Protein AF-A0A7S1CY50-F1 (afdb_monomer_lite)

pLDDT: mean 76.18, std 16.43, range [39.16, 96.31]

InterPro domains:
  IPR004971 mRNA (guanine-N(7))-methyltransferase domain [PF03291] (25-82)
  IPR004971 mRNA (guanine-N(7))-methyltransferase domain [PS51562] (1-167)
  IPR029063 S-adenosyl-L-methionine-dependent methyltransferase superfamily [G3DSA:3.40.50.150] (7-167)
  IPR029063 S-adenosyl-L-methionine-dependent methyltransferase superfamily [SSF53335] (24-91)
  IPR039753 mRNA cap guanine-N7 methyltransferase [PTHR12189] (24-152)

Structure (mmCIF, N/CA/C/O backbone):
data_AF-A0A7S1CY50-F1
#
_entry.id   AF-A0A7S1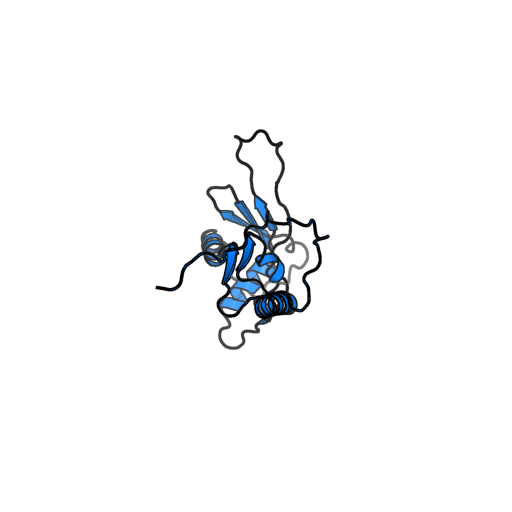CY50-F1
#
loop_
_atom_site.group_PDB
_atom_site.id
_atom_site.type_symbol
_atom_site.label_atom_id
_atom_site.label_alt_id
_atom_site.label_comp_id
_atom_site.label_asym_id
_atom_site.label_entity_id
_atom_site.label_seq_id
_atom_site.pdbx_PDB_ins_code
_atom_site.Cartn_x
_atom_site.Cartn_y
_atom_site.Cartn_z
_atom_site.occupancy
_atom_site.B_iso_or_equiv
_atom_site.auth_seq_id
_atom_site.auth_comp_id
_atom_site.auth_asym_id
_atom_site.auth_atom_id
_atom_site.pdbx_PDB_model_num
ATOM 1 N N . LEU A 1 1 ? -41.775 -20.125 33.465 1.00 39.16 1 LEU A N 1
ATOM 2 C CA . LEU A 1 1 ? -42.147 -19.324 32.281 1.00 39.16 1 LEU A CA 1
ATOM 3 C C . LEU A 1 1 ? -42.186 -17.873 32.737 1.00 39.16 1 LEU A C 1
ATOM 5 O O . LEU A 1 1 ? -43.189 -17.455 33.296 1.00 39.16 1 LEU A O 1
ATOM 9 N N . LEU A 1 2 ? -41.044 -17.187 32.662 1.00 42.78 2 LEU A N 1
ATOM 10 C CA . LEU A 1 2 ? -40.936 -15.760 32.974 1.00 42.78 2 LEU A CA 1
ATOM 11 C C . LEU A 1 2 ? -41.329 -14.988 31.709 1.00 42.78 2 LEU A C 1
ATOM 13 O O . LEU A 1 2 ? -40.895 -15.352 30.620 1.00 42.78 2 LEU A O 1
ATOM 17 N N . SER A 1 3 ? -42.222 -14.016 31.864 1.00 41.38 3 SER A N 1
ATOM 18 C CA . SER A 1 3 ? -42.847 -13.241 30.792 1.00 41.38 3 SER A CA 1
ATOM 19 C C . SER A 1 3 ? -41.868 -12.248 30.166 1.00 41.38 3 SER A C 1
ATOM 21 O O . SER A 1 3 ? -41.346 -11.376 30.855 1.00 41.38 3 SER A O 1
ATOM 23 N N . GLU A 1 4 ? -41.670 -12.358 28.854 1.00 52.53 4 GLU A N 1
ATOM 24 C CA . GLU A 1 4 ? -40.853 -11.485 27.996 1.00 52.53 4 GLU A CA 1
ATOM 25 C C . GLU A 1 4 ? -41.496 -10.096 27.767 1.00 52.53 4 GLU A C 1
ATOM 27 O O . GLU A 1 4 ? -41.679 -9.672 26.629 1.00 52.53 4 GLU A O 1
ATOM 32 N N . SER A 1 5 ? -41.915 -9.385 28.820 1.00 51.28 5 SER A N 1
ATOM 33 C CA . SER A 1 5 ? -42.701 -8.142 28.678 1.00 51.28 5 SER A CA 1
ATOM 34 C C . SER A 1 5 ? -42.078 -6.885 29.291 1.00 51.28 5 SER A C 1
ATOM 36 O O . SER A 1 5 ? -42.798 -5.923 29.536 1.00 51.28 5 SER A O 1
ATOM 38 N N . GLU A 1 6 ? -40.763 -6.853 29.509 1.00 47.28 6 GLU A N 1
ATOM 39 C CA . GLU A 1 6 ? -40.040 -5.628 29.905 1.00 47.28 6 GLU A CA 1
ATOM 40 C C . GLU A 1 6 ? -39.029 -5.171 28.842 1.00 47.28 6 GLU A C 1
ATOM 42 O O . GLU A 1 6 ? -37.969 -4.642 29.158 1.00 47.28 6 GLU A O 1
ATOM 47 N N . TYR A 1 7 ? -39.356 -5.337 27.557 1.00 53.03 7 TYR A N 1
ATOM 48 C CA . TYR A 1 7 ? -38.660 -4.595 26.506 1.00 53.03 7 TYR A CA 1
ATOM 49 C C . TYR A 1 7 ? -39.308 -3.214 26.364 1.00 53.03 7 TYR A C 1
ATOM 51 O O . TYR A 1 7 ? -40.387 -3.060 25.799 1.00 53.03 7 TYR A O 1
ATOM 59 N N . GLU A 1 8 ? -38.651 -2.252 27.009 1.00 60.84 8 GLU A N 1
ATOM 60 C CA . GLU A 1 8 ? -38.693 -0.798 26.835 1.00 60.84 8 GLU A CA 1
ATOM 61 C C . GLU A 1 8 ? -39.653 -0.289 25.742 1.00 60.84 8 GLU A C 1
ATOM 63 O O . GLU A 1 8 ? -39.367 -0.314 24.549 1.00 60.84 8 GLU A O 1
ATOM 68 N N . SER A 1 9 ? -40.790 0.257 26.177 1.00 58.91 9 SER A N 1
ATOM 69 C CA . SER A 1 9 ? -41.779 0.960 25.342 1.00 58.91 9 SER A CA 1
ATOM 70 C C . SER A 1 9 ? -41.388 2.414 25.022 1.00 58.91 9 SER A C 1
ATOM 72 O O . SER A 1 9 ? -42.251 3.262 24.795 1.00 58.91 9 SER A O 1
ATOM 74 N N . GLY A 1 10 ? -40.094 2.732 25.035 1.00 66.12 10 GLY A N 1
ATOM 75 C CA . GLY A 1 10 ? -39.602 4.062 24.690 1.00 66.12 10 GLY A CA 1
ATOM 76 C C . GLY A 1 10 ? -39.447 4.206 23.181 1.00 66.12 10 GLY A C 1
ATOM 77 O O . GLY A 1 10 ? -38.845 3.347 22.540 1.00 66.12 10 GLY A O 1
ATOM 78 N N . GLU A 1 11 ? -39.951 5.298 22.599 1.00 69.75 11 GLU A N 1
ATOM 79 C CA . GLU A 1 11 ? -39.489 5.698 21.267 1.00 69.75 11 GLU A CA 1
ATOM 80 C C . GLU A 1 11 ? -37.955 5.841 21.305 1.00 69.75 11 GLU A C 1
ATOM 82 O O . GLU A 1 11 ? -37.430 6.461 22.236 1.00 69.75 11 GLU A O 1
ATOM 87 N N . PRO A 1 12 ? -37.215 5.270 20.339 1.00 68.44 12 PRO A N 1
ATOM 88 C CA . PRO A 1 12 ? -35.763 5.382 20.322 1.00 68.44 12 PRO A CA 1
ATOM 89 C C . PRO A 1 12 ? -35.342 6.858 20.205 1.00 68.44 12 PRO A C 1
ATOM 91 O O . PRO A 1 12 ? -35.615 7.521 19.203 1.00 68.44 12 PRO A O 1
ATOM 94 N N . ASP A 1 13 ? -34.669 7.376 21.237 1.00 76.81 13 ASP A N 1
ATOM 95 C CA . ASP A 1 13 ? -34.154 8.751 21.281 1.00 76.81 13 ASP A CA 1
ATOM 96 C C . ASP A 1 13 ? -32.847 8.852 20.478 1.00 76.81 13 ASP A C 1
ATOM 98 O O . ASP A 1 13 ? -31.744 8.618 20.979 1.00 76.81 13 ASP A O 1
ATOM 102 N N . PHE A 1 14 ? -32.967 9.188 19.194 1.00 69.62 14 PHE A N 1
ATOM 103 C CA . PHE A 1 14 ? -31.817 9.416 18.323 1.00 69.62 14 PHE A CA 1
ATOM 104 C C . PHE A 1 14 ? -31.248 10.823 18.526 1.00 69.62 14 PHE A C 1
ATOM 106 O O . PHE A 1 14 ? -31.694 11.802 17.922 1.00 69.62 14 PHE A O 1
ATOM 113 N N . ARG A 1 15 ? -30.196 10.932 19.342 1.00 79.12 15 ARG A N 1
ATOM 114 C CA . ARG A 1 15 ? -29.479 12.197 19.550 1.00 79.12 15 ARG A CA 1
ATOM 115 C C . ARG A 1 15 ? -28.360 12.382 18.538 1.00 79.12 15 ARG A C 1
ATOM 117 O O . ARG A 1 15 ? -27.464 11.551 18.407 1.00 79.12 15 ARG A O 1
ATOM 124 N N . LYS A 1 16 ? -28.345 13.543 17.883 1.00 61.50 16 LYS A N 1
ATOM 125 C CA . LYS A 1 16 ? -27.212 13.976 17.062 1.00 61.50 16 LYS A CA 1
ATOM 126 C C . LYS A 1 16 ? -26.056 14.391 17.973 1.00 61.50 16 LYS A C 1
ATOM 128 O O . LYS A 1 16 ? -25.960 15.544 18.387 1.00 61.50 16 LYS A O 1
ATOM 133 N N . VAL A 1 17 ? -25.177 13.449 18.293 1.00 71.44 17 VAL A N 1
ATOM 134 C CA . VAL A 1 17 ? -23.906 13.747 18.959 1.00 71.44 17 VAL A CA 1
ATOM 135 C C . VAL A 1 17 ? -22.957 14.348 17.923 1.00 71.44 17 VAL A C 1
ATOM 137 O O . VAL A 1 17 ? -22.913 13.909 16.772 1.00 71.44 17 VAL A O 1
ATOM 140 N N . ARG A 1 18 ? -22.211 15.390 18.301 1.00 60.84 18 ARG A N 1
ATOM 141 C CA . ARG A 1 18 ? -21.150 15.954 17.459 1.00 60.84 18 ARG A CA 1
ATOM 142 C C . ARG A 1 18 ? -20.039 14.907 17.322 1.00 60.84 18 ARG A C 1
ATOM 144 O O . ARG A 1 18 ? -19.148 14.848 18.159 1.00 60.84 18 ARG A O 1
ATOM 151 N N . GLY A 1 19 ? -20.132 14.064 16.297 1.00 61.88 19 GLY A N 1
ATOM 152 C CA . GLY A 1 19 ? -19.110 13.075 15.962 1.00 61.88 19 GLY A CA 1
ATOM 153 C C . GLY A 1 19 ? -17.830 13.725 15.433 1.00 61.88 19 GLY A C 1
ATOM 154 O O . GLY A 1 19 ? -17.858 14.852 14.930 1.00 61.88 19 GLY A O 1
ATOM 155 N N . GLY A 1 20 ? -16.713 13.003 15.548 1.00 58.09 20 GLY A N 1
ATOM 156 C CA . GLY A 1 20 ? -15.430 13.391 14.950 1.00 58.09 20 GLY A CA 1
ATOM 157 C C . GLY A 1 20 ? -14.187 13.129 15.803 1.00 58.09 20 GLY A C 1
ATOM 158 O O . GLY A 1 20 ? -13.085 13.362 15.320 1.00 58.09 20 GLY A O 1
ATOM 159 N N . GLY A 1 21 ? -14.337 12.656 17.042 1.00 63.31 21 GLY A N 1
ATOM 160 C CA . GLY A 1 21 ? -13.222 12.207 17.875 1.00 63.31 21 GLY A CA 1
ATOM 161 C C . GLY A 1 21 ? -13.399 10.739 18.233 1.00 63.31 21 GLY A C 1
ATOM 162 O O . GLY A 1 21 ? -14.482 10.364 18.666 1.00 63.31 21 GLY A O 1
ATOM 163 N N . ILE A 1 22 ? -12.352 9.943 18.029 1.00 71.00 22 ILE A N 1
ATOM 164 C CA . ILE A 1 22 ? -12.230 8.607 18.618 1.00 71.00 22 ILE A CA 1
ATOM 165 C C . ILE A 1 22 ? -11.817 8.844 20.073 1.00 71.00 22 ILE A C 1
ATOM 167 O O . ILE A 1 22 ? -10.769 9.454 20.318 1.00 71.00 22 ILE A O 1
ATOM 171 N N . ALA A 1 23 ? -12.664 8.464 21.023 1.00 76.62 23 ALA A N 1
ATOM 172 C CA . ALA A 1 23 ? -12.338 8.514 22.439 1.00 76.62 23 ALA A CA 1
ATOM 173 C C . ALA A 1 23 ? -11.249 7.475 22.765 1.00 76.62 23 ALA A C 1
ATOM 175 O O . ALA A 1 23 ? -11.016 6.530 22.016 1.00 76.62 23 ALA A O 1
ATOM 176 N N . GLN A 1 24 ? -10.515 7.653 23.864 1.00 72.62 24 GLN A N 1
ATOM 177 C CA . GLN A 1 24 ? -9.383 6.768 24.187 1.00 72.62 24 GLN A CA 1
ATOM 178 C C . GLN A 1 24 ? -9.833 5.335 24.547 1.00 72.62 24 GLN A C 1
ATOM 180 O O . GLN A 1 24 ? -9.078 4.366 24.416 1.00 72.62 24 GLN A O 1
ATOM 185 N N . ASP A 1 25 ? -11.067 5.219 25.013 1.00 81.62 25 ASP A N 1
ATOM 186 C CA . ASP A 1 25 ? -11.788 3.999 25.347 1.00 81.62 25 ASP A CA 1
ATOM 187 C C . ASP A 1 25 ? -12.559 3.402 24.165 1.00 81.62 25 ASP A C 1
ATOM 189 O O . ASP A 1 25 ? -13.002 2.261 24.272 1.00 81.62 25 ASP A O 1
ATOM 193 N N . ASP A 1 26 ? -12.654 4.102 23.030 1.00 85.81 26 ASP A N 1
ATOM 194 C CA . ASP A 1 26 ? -13.306 3.549 21.848 1.0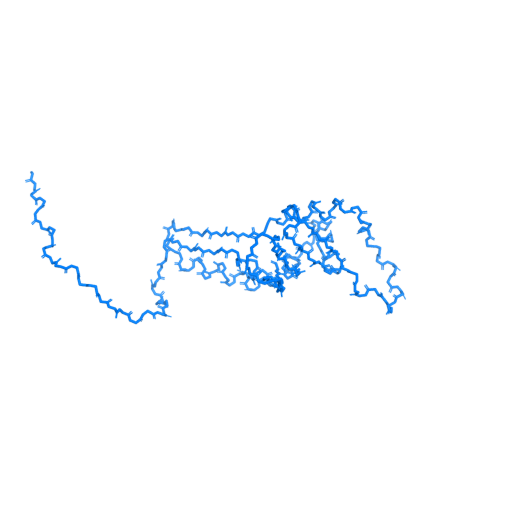0 85.81 26 ASP A CA 1
ATOM 195 C C . ASP A 1 26 ? -12.526 2.337 21.325 1.00 85.81 26 ASP A C 1
ATOM 197 O O . ASP A 1 26 ? -11.287 2.309 21.258 1.00 85.81 26 ASP A O 1
ATOM 201 N N . ARG A 1 27 ? -13.290 1.321 20.937 1.00 90.81 27 ARG A N 1
ATOM 202 C CA . ARG A 1 27 ? -12.824 0.125 20.248 1.00 90.81 27 ARG A CA 1
ATOM 203 C C . ARG A 1 27 ? -13.768 -0.183 19.092 1.00 90.81 27 ARG A C 1
ATOM 205 O O . ARG A 1 27 ? -14.926 0.229 19.093 1.00 90.81 27 ARG A O 1
ATOM 212 N N . PHE A 1 28 ? -13.264 -0.897 18.097 1.00 92.56 28 PHE A N 1
ATOM 213 C CA . PHE A 1 28 ? -13.990 -1.260 16.889 1.00 92.56 28 PHE A CA 1
ATOM 214 C C . PHE A 1 28 ? -13.989 -2.776 16.711 1.00 92.56 28 PHE A C 1
ATOM 216 O O . PHE A 1 28 ? -12.949 -3.424 16.829 1.00 92.56 28 PHE A O 1
ATOM 223 N N . ASP A 1 29 ? -15.133 -3.340 16.331 1.00 94.94 29 ASP A N 1
ATOM 224 C CA . ASP A 1 29 ? -15.223 -4.743 15.910 1.00 94.94 29 ASP A CA 1
ATOM 225 C C . ASP A 1 29 ? -14.573 -4.969 14.541 1.00 94.94 29 ASP A C 1
ATOM 227 O O . ASP A 1 29 ? -14.087 -6.057 14.228 1.00 94.94 29 ASP A O 1
ATOM 231 N N . VAL A 1 30 ? -14.588 -3.937 13.693 1.00 94.88 30 VAL A N 1
ATOM 232 C CA . VAL A 1 30 ? -14.063 -3.998 12.331 1.00 94.88 30 VAL A CA 1
ATOM 233 C C . VAL A 1 30 ? -13.321 -2.713 11.994 1.00 94.88 30 VAL A C 1
ATOM 235 O O . VAL A 1 30 ? -13.877 -1.619 12.075 1.00 94.88 30 VAL A O 1
ATOM 238 N N . ILE A 1 31 ? -12.087 -2.859 11.519 1.00 94.81 31 ILE A N 1
ATOM 239 C CA . ILE A 1 31 ? -11.354 -1.806 10.814 1.00 94.81 31 ILE A CA 1
ATOM 240 C C . ILE A 1 31 ? -11.340 -2.178 9.331 1.00 94.81 31 ILE A C 1
ATOM 242 O O . ILE A 1 31 ? -10.853 -3.243 8.957 1.00 94.81 31 ILE A O 1
ATOM 246 N N . SER A 1 32 ? -11.874 -1.303 8.479 1.00 95.06 32 SER A N 1
ATOM 247 C CA . SER A 1 32 ? -11.934 -1.508 7.027 1.00 95.06 32 SER A CA 1
ATOM 248 C C . SER A 1 32 ? -11.083 -0.470 6.305 1.00 95.06 32 SER A C 1
ATOM 250 O O . SER A 1 32 ? -11.313 0.729 6.453 1.00 95.06 32 SER A O 1
ATOM 252 N N . ILE A 1 33 ? -10.095 -0.920 5.529 1.00 94.00 33 ILE A N 1
ATOM 253 C CA . ILE A 1 33 ? -9.138 -0.052 4.830 1.00 94.00 33 ILE A CA 1
ATOM 254 C C . ILE A 1 33 ? -9.053 -0.474 3.374 1.00 94.00 33 ILE A C 1
ATOM 256 O O . ILE A 1 33 ? -8.335 -1.402 3.005 1.00 94.00 33 ILE A O 1
ATOM 260 N N . GLN A 1 34 ? -9.798 0.226 2.530 1.00 93.50 34 GLN A N 1
ATOM 261 C CA . GLN A 1 34 ? -9.899 -0.115 1.121 1.00 93.50 34 GLN A CA 1
ATOM 262 C C . GLN A 1 34 ? -8.945 0.746 0.300 1.00 93.50 34 GLN A C 1
ATOM 264 O O . GLN A 1 34 ? -8.980 1.968 0.421 1.00 93.50 34 GLN A O 1
ATOM 269 N N . PHE A 1 35 ? -8.088 0.105 -0.496 1.00 89.06 35 PHE A N 1
ATOM 270 C CA . PHE A 1 35 ? -7.139 0.764 -1.402 1.00 89.06 35 PHE A CA 1
ATOM 271 C C . PHE A 1 35 ? -6.259 1.841 -0.744 1.00 89.06 35 PHE A C 1
ATOM 273 O O . PHE A 1 35 ? -5.960 2.854 -1.361 1.00 89.06 35 PHE A O 1
ATOM 280 N N . ALA A 1 36 ? -5.853 1.646 0.516 1.00 89.44 36 ALA A N 1
ATOM 281 C CA . ALA A 1 36 ? -5.091 2.672 1.241 1.00 89.44 36 ALA A CA 1
ATOM 282 C C . ALA A 1 36 ? -3.963 2.142 2.137 1.00 89.44 36 ALA A C 1
ATOM 284 O O . ALA A 1 36 ? -3.146 2.921 2.628 1.00 89.44 36 ALA A O 1
ATOM 285 N N . ILE A 1 37 ? -3.894 0.829 2.379 1.00 91.69 37 ILE A N 1
ATOM 286 C CA . ILE A 1 37 ? -2.905 0.263 3.309 1.00 91.69 37 ILE A CA 1
ATOM 287 C C . ILE A 1 37 ? -1.461 0.423 2.804 1.00 91.69 37 ILE A C 1
ATOM 289 O O . ILE A 1 37 ? -0.553 0.628 3.608 1.00 91.69 37 ILE A O 1
ATOM 293 N N . HIS A 1 38 ? -1.259 0.408 1.485 1.00 91.44 38 HIS A N 1
ATOM 294 C CA . HIS A 1 38 ? 0.035 0.591 0.825 1.00 91.44 38 HIS A CA 1
ATOM 295 C C . HIS A 1 38 ? 0.677 1.955 1.171 1.00 91.44 38 HIS A C 1
ATOM 297 O O . HIS A 1 38 ? 1.868 2.033 1.456 1.00 91.44 38 HIS A O 1
ATOM 303 N N . TYR A 1 39 ? -0.113 3.019 1.380 1.00 89.88 39 TYR A N 1
ATOM 304 C CA . TYR A 1 39 ? 0.422 4.319 1.819 1.00 89.88 39 TYR A CA 1
ATOM 305 C C . TYR A 1 39 ? 1.111 4.297 3.195 1.00 89.88 39 TYR A C 1
ATOM 307 O O . TYR A 1 39 ? 1.907 5.186 3.518 1.00 89.88 39 TYR A O 1
ATOM 315 N N . MET A 1 40 ? 0.818 3.298 4.031 1.00 91.81 40 MET A N 1
ATOM 316 C CA . MET A 1 40 ? 1.453 3.134 5.342 1.00 91.81 40 MET A CA 1
ATOM 317 C C . MET A 1 40 ? 2.812 2.430 5.249 1.00 91.81 40 MET A C 1
ATOM 319 O O . MET A 1 40 ? 3.588 2.502 6.204 1.00 91.81 40 MET A O 1
ATOM 323 N N . MET A 1 41 ? 3.131 1.822 4.102 1.00 90.94 41 MET A N 1
ATOM 324 C CA . MET A 1 41 ? 4.359 1.056 3.863 1.00 90.94 41 MET A CA 1
ATOM 325 C C . MET A 1 41 ? 5.553 1.922 3.440 1.00 90.94 41 MET A C 1
ATOM 327 O O . MET A 1 41 ? 6.655 1.410 3.254 1.00 90.94 41 MET A O 1
ATOM 331 N N . SER A 1 42 ? 5.392 3.251 3.391 1.00 90.50 42 SER A N 1
ATOM 332 C CA . SER A 1 42 ? 6.472 4.173 3.002 1.00 90.50 42 SER A CA 1
ATOM 333 C C . SER A 1 42 ? 7.710 4.109 3.908 1.00 90.50 42 SER A C 1
ATOM 335 O O . SER A 1 42 ? 8.793 4.521 3.514 1.00 90.50 42 SER A O 1
ATOM 337 N N . SER A 1 43 ? 7.551 3.676 5.161 1.00 91.06 43 SER A N 1
ATOM 338 C CA . SER A 1 43 ? 8.660 3.362 6.067 1.00 91.06 43 SER A CA 1
ATOM 339 C C . SER A 1 43 ? 8.199 2.372 7.127 1.00 91.06 43 SER A C 1
ATOM 341 O O . SER A 1 43 ? 7.027 2.375 7.527 1.00 91.06 43 SER A O 1
ATOM 343 N N . ARG A 1 44 ? 9.133 1.598 7.686 1.00 91.19 44 ARG A N 1
ATOM 344 C CA . ARG A 1 44 ? 8.832 0.660 8.772 1.00 91.19 44 ARG A CA 1
ATOM 345 C C . ARG A 1 44 ? 8.166 1.342 9.961 1.00 91.19 44 ARG A C 1
ATOM 347 O O . ARG A 1 44 ? 7.242 0.796 10.560 1.00 91.19 44 ARG A O 1
ATOM 354 N N . LYS A 1 45 ? 8.612 2.553 10.311 1.00 92.50 45 LYS A N 1
ATOM 355 C CA . LYS A 1 45 ? 8.049 3.334 11.422 1.00 92.50 45 LYS A CA 1
ATOM 356 C C . LYS A 1 45 ? 6.563 3.631 11.212 1.00 92.50 45 LYS A C 1
ATOM 358 O O . LYS A 1 45 ? 5.791 3.526 12.165 1.00 92.50 45 LYS A O 1
ATOM 363 N N . ARG A 1 46 ? 6.161 3.992 9.989 1.00 92.69 46 ARG A N 1
ATOM 364 C CA . ARG A 1 46 ? 4.756 4.264 9.652 1.00 92.69 46 ARG A CA 1
ATOM 365 C C . ARG A 1 46 ? 3.924 2.990 9.683 1.00 92.69 46 ARG A C 1
ATOM 367 O O . ARG A 1 46 ? 2.909 2.982 10.373 1.00 92.69 46 ARG A O 1
ATOM 374 N N . ALA A 1 47 ? 4.399 1.917 9.055 1.00 92.88 47 ALA A N 1
ATOM 375 C CA . ALA A 1 47 ? 3.711 0.629 9.047 1.00 92.88 47 ALA A CA 1
ATOM 376 C C . ALA A 1 47 ? 3.515 0.085 10.471 1.00 92.88 47 ALA A C 1
ATOM 378 O O . ALA A 1 47 ? 2.407 -0.273 10.861 1.00 92.88 47 ALA A O 1
ATOM 379 N N . ARG A 1 48 ? 4.570 0.107 11.298 1.00 93.50 48 ARG A N 1
ATOM 380 C CA . ARG A 1 48 ? 4.497 -0.316 12.706 1.00 93.50 48 ARG A CA 1
ATOM 381 C C . ARG A 1 48 ? 3.489 0.499 13.497 1.00 93.50 48 ARG A C 1
ATOM 383 O O . ARG A 1 48 ? 2.689 -0.082 14.219 1.00 93.50 48 ARG A O 1
ATOM 390 N N . ARG A 1 49 ? 3.522 1.828 13.365 1.00 93.88 49 ARG A N 1
ATOM 391 C CA . ARG A 1 49 ? 2.570 2.693 14.066 1.00 93.88 49 ARG A CA 1
ATOM 392 C C . ARG A 1 49 ? 1.139 2.418 13.619 1.00 93.88 49 ARG A C 1
ATOM 394 O O . ARG A 1 49 ? 0.260 2.341 14.461 1.00 93.88 49 ARG A O 1
ATOM 401 N N . PHE A 1 50 ? 0.926 2.225 12.323 1.00 93.94 50 PHE A N 1
ATOM 402 C CA . PHE A 1 50 ? -0.373 1.877 11.768 1.00 93.94 50 PHE A CA 1
ATOM 403 C C . PHE A 1 50 ? -0.921 0.561 12.350 1.00 93.94 50 PHE A C 1
ATOM 405 O O . PHE A 1 50 ? -2.032 0.547 12.880 1.00 93.94 50 PHE A O 1
ATOM 412 N N . PHE A 1 51 ? -0.136 -0.522 12.324 1.00 94.25 51 PHE A N 1
ATOM 413 C CA . PHE A 1 51 ? -0.569 -1.810 12.878 1.00 94.25 51 PHE A CA 1
ATOM 414 C C . PHE A 1 51 ? -0.737 -1.772 14.397 1.00 94.25 51 PHE A C 1
ATOM 416 O O . PHE A 1 51 ? -1.656 -2.396 14.919 1.00 94.25 51 PHE A O 1
ATOM 423 N N . GLN A 1 52 ? 0.099 -1.007 15.102 1.00 94.31 52 GLN A N 1
ATOM 424 C CA . GLN A 1 52 ? -0.067 -0.777 16.533 1.00 94.31 52 GLN A CA 1
ATOM 425 C C . GLN A 1 52 ? -1.395 -0.069 16.824 1.00 94.31 52 GLN A C 1
ATOM 427 O O . GLN A 1 52 ? -2.161 -0.545 17.652 1.00 94.31 52 GLN A O 1
ATOM 432 N N . THR A 1 53 ? -1.711 1.007 16.100 1.00 91.88 53 THR A N 1
ATOM 433 C CA . THR A 1 53 ? -2.988 1.713 16.248 1.00 91.88 53 THR A CA 1
ATOM 434 C C . THR A 1 53 ? -4.177 0.805 15.932 1.00 91.88 53 THR A C 1
ATOM 436 O O . THR A 1 53 ? -5.145 0.806 16.683 1.00 91.88 53 THR A O 1
ATOM 439 N N . CYS A 1 54 ? -4.102 -0.023 14.884 1.00 92.94 54 CYS A N 1
AT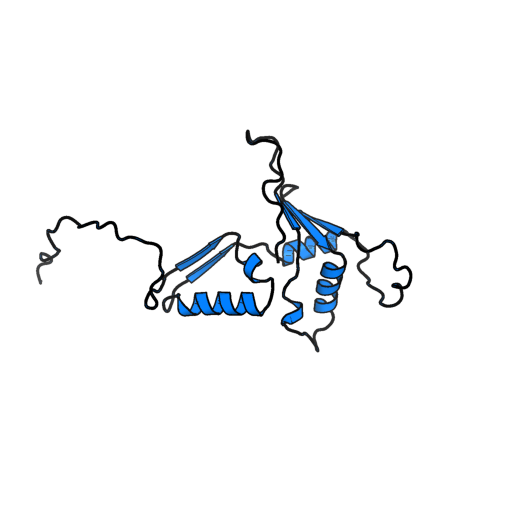OM 440 C CA . CYS A 1 54 ? -5.158 -1.000 14.604 1.00 92.94 54 CYS A CA 1
ATOM 441 C C . CYS A 1 54 ? -5.317 -2.010 15.748 1.00 92.94 54 CYS A C 1
ATOM 443 O O . CYS A 1 54 ? -6.436 -2.299 16.148 1.00 92.94 54 CYS A O 1
ATOM 445 N N . SER A 1 55 ? -4.213 -2.517 16.302 1.00 92.94 55 SER A N 1
ATOM 446 C CA . SER A 1 55 ? -4.250 -3.463 17.422 1.00 92.94 55 SER A CA 1
ATOM 447 C C . SER A 1 55 ? -4.781 -2.846 18.717 1.00 92.94 55 SER A C 1
ATOM 449 O O . SER A 1 55 ? -5.350 -3.567 19.526 1.00 92.94 55 SER A O 1
ATOM 451 N N . GLU A 1 56 ? -4.555 -1.552 18.947 1.00 92.12 56 GLU A N 1
ATOM 452 C CA . GLU A 1 56 ? -5.032 -0.846 20.143 1.00 92.12 56 GLU A CA 1
ATOM 453 C C . GLU A 1 56 ? -6.523 -0.510 20.052 1.00 92.12 56 GLU A C 1
ATOM 455 O O . GLU A 1 56 ? -7.204 -0.470 21.073 1.00 92.12 56 GLU A O 1
ATOM 460 N N . LEU A 1 57 ? -7.014 -0.267 18.835 1.00 91.56 57 LEU A N 1
ATOM 461 C CA . LEU A 1 57 ? -8.390 0.135 18.569 1.00 91.56 57 LEU A CA 1
ATOM 462 C C . LEU A 1 57 ? -9.316 -1.038 18.231 1.00 91.56 57 LEU A C 1
ATOM 464 O O . LEU A 1 57 ? -10.524 -0.844 18.241 1.00 91.56 57 LEU A O 1
ATOM 468 N N . LEU A 1 58 ? -8.808 -2.230 17.918 1.00 93.69 58 LEU A N 1
ATOM 469 C CA . LEU A 1 58 ? -9.652 -3.406 17.687 1.00 93.69 58 LEU A CA 1
ATOM 470 C C . LEU A 1 58 ? -10.078 -4.056 19.004 1.00 93.69 58 LEU A C 1
ATOM 472 O O . LEU A 1 58 ? -9.269 -4.232 19.916 1.00 93.69 58 LEU A O 1
ATOM 476 N N . GLU A 1 59 ? -11.341 -4.470 19.064 1.00 94.25 59 GLU A N 1
ATOM 477 C CA . GLU A 1 59 ? -11.807 -5.391 20.097 1.00 94.25 59 GLU A CA 1
ATOM 478 C C . GLU A 1 59 ? -11.142 -6.767 19.970 1.00 94.25 59 GLU A C 1
ATOM 480 O O . GLU A 1 59 ? -10.684 -7.180 18.897 1.00 94.25 59 GLU A O 1
ATOM 485 N N . VAL A 1 60 ? -11.111 -7.520 21.072 1.00 93.00 60 VAL A N 1
ATOM 486 C CA . VAL A 1 60 ? -10.616 -8.904 21.046 1.00 93.00 60 VAL A CA 1
ATOM 487 C C . VAL A 1 60 ? -11.522 -9.749 20.147 1.00 93.00 60 VAL A C 1
ATOM 489 O O . VAL A 1 60 ? -12.700 -9.936 20.434 1.00 93.00 60 VAL A O 1
ATOM 492 N N . GLY A 1 61 ? -10.958 -10.289 19.064 1.00 93.31 61 GLY A N 1
ATOM 493 C CA . GLY A 1 61 ? -11.715 -11.014 18.035 1.00 93.31 61 GLY A CA 1
ATOM 494 C C . GLY A 1 61 ? -12.247 -10.128 16.901 1.00 93.31 61 GLY A C 1
ATOM 495 O O . GLY A 1 61 ? -12.873 -10.646 15.975 1.00 93.31 61 GLY A O 1
ATOM 496 N N . GLY A 1 62 ? -11.970 -8.823 16.942 1.00 93.44 62 GLY A N 1
ATOM 497 C CA . GLY A 1 62 ? -12.251 -7.895 15.855 1.00 93.44 62 GLY A CA 1
ATOM 498 C C . GLY A 1 62 ? -11.410 -8.169 14.604 1.00 93.44 62 GLY A C 1
ATOM 499 O O . GLY A 1 62 ? -10.371 -8.832 14.647 1.00 93.44 62 GLY A O 1
ATOM 500 N N . ASN A 1 63 ? -11.869 -7.653 13.465 1.00 95.06 63 ASN A N 1
ATOM 501 C CA . ASN A 1 63 ? -11.301 -7.952 12.153 1.00 95.06 63 ASN A CA 1
ATOM 502 C C . ASN A 1 63 ? -10.718 -6.709 11.475 1.00 95.06 63 ASN A C 1
ATOM 504 O O . ASN A 1 63 ? -11.387 -5.687 11.328 1.00 95.06 63 ASN A O 1
ATOM 508 N N . LEU A 1 64 ? -9.489 -6.832 10.973 1.00 95.56 64 LEU A N 1
ATOM 509 C CA . LEU A 1 64 ? -8.913 -5.892 10.015 1.00 95.56 64 LEU A CA 1
ATOM 510 C C . LEU A 1 64 ? -9.153 -6.418 8.597 1.00 95.56 64 LEU A C 1
ATOM 512 O O . LEU A 1 64 ? -8.605 -7.450 8.214 1.00 95.56 64 LEU A O 1
ATOM 516 N N . VAL A 1 65 ? -9.942 -5.693 7.809 1.00 96.31 65 VAL A N 1
ATOM 517 C CA . VAL A 1 65 ? -10.221 -6.013 6.405 1.00 96.31 65 VAL A CA 1
ATOM 518 C C . VAL A 1 65 ? -9.582 -4.949 5.527 1.00 96.31 65 VAL A C 1
ATOM 520 O O . VAL A 1 65 ? -9.896 -3.767 5.657 1.00 96.31 65 VAL A O 1
ATOM 523 N N . ALA A 1 66 ? -8.704 -5.355 4.612 1.00 94.69 66 ALA A N 1
ATOM 524 C CA . ALA A 1 66 ? -8.037 -4.424 3.712 1.00 94.69 66 ALA A CA 1
ATOM 525 C C . ALA A 1 66 ? -7.980 -4.928 2.270 1.00 94.69 66 ALA A C 1
ATOM 527 O O . ALA A 1 66 ? -7.864 -6.128 2.027 1.00 94.69 66 ALA A O 1
ATOM 528 N N . THR A 1 67 ? -8.018 -3.994 1.320 1.00 93.44 67 THR A N 1
ATOM 529 C CA . THR A 1 67 ? -7.709 -4.258 -0.092 1.00 93.44 67 THR A CA 1
ATOM 530 C C . THR A 1 67 ? -6.453 -3.505 -0.498 1.00 93.44 67 THR A C 1
ATOM 532 O O . THR A 1 67 ? -6.249 -2.343 -0.138 1.00 93.44 67 THR A O 1
ATOM 535 N N . THR A 1 68 ? -5.580 -4.196 -1.225 1.00 92.75 68 THR A N 1
ATOM 536 C CA . THR A 1 68 ? -4.298 -3.669 -1.693 1.00 92.75 68 THR A CA 1
ATOM 537 C C . THR A 1 68 ? -3.860 -4.380 -2.965 1.00 92.75 68 THR A C 1
ATOM 539 O O . THR A 1 68 ? -4.436 -5.402 -3.341 1.00 92.75 68 THR A O 1
ATOM 542 N N . ILE A 1 69 ? -2.838 -3.834 -3.615 1.00 87.88 69 ILE A N 1
ATOM 543 C CA . ILE A 1 69 ? -2.189 -4.437 -4.777 1.00 87.88 69 ILE A CA 1
ATOM 544 C C . ILE A 1 69 ? -1.448 -5.714 -4.354 1.00 87.88 69 ILE A C 1
ATOM 546 O O . ILE A 1 69 ? -0.788 -5.750 -3.315 1.00 87.88 69 ILE A O 1
ATOM 550 N N . ASP A 1 70 ? -1.551 -6.766 -5.169 1.00 90.25 70 ASP A N 1
ATOM 551 C CA . ASP A 1 70 ? -0.791 -8.002 -4.976 1.00 90.25 70 ASP A CA 1
ATOM 552 C C . ASP A 1 70 ? 0.611 -7.860 -5.581 1.00 90.25 70 ASP A C 1
ATOM 554 O O . ASP A 1 70 ? 0.790 -7.935 -6.800 1.00 90.25 70 ASP A O 1
ATOM 558 N N . ALA A 1 71 ? 1.612 -7.676 -4.717 1.00 88.81 71 ALA A N 1
ATOM 559 C CA . ALA A 1 71 ? 3.007 -7.510 -5.118 1.00 88.81 71 ALA A CA 1
ATOM 560 C C . ALA A 1 71 ? 3.553 -8.697 -5.934 1.00 88.81 71 ALA A C 1
ATOM 562 O O . ALA A 1 71 ? 4.437 -8.504 -6.764 1.00 88.81 71 ALA A O 1
ATOM 563 N N . ARG A 1 72 ? 3.013 -9.912 -5.753 1.00 89.06 72 ARG A N 1
ATOM 564 C CA . ARG A 1 72 ? 3.455 -11.101 -6.504 1.00 89.06 72 ARG A CA 1
ATOM 565 C C . ARG A 1 72 ? 3.072 -10.987 -7.972 1.00 89.06 72 ARG A C 1
ATOM 567 O O . ARG A 1 72 ? 3.911 -11.169 -8.839 1.00 89.06 72 ARG A O 1
ATOM 574 N N . VAL A 1 73 ? 1.829 -10.584 -8.242 1.00 90.19 73 VAL A N 1
ATOM 575 C CA . VAL A 1 73 ? 1.336 -10.370 -9.611 1.00 90.19 73 VAL A CA 1
ATOM 576 C C . VAL A 1 73 ? 2.127 -9.263 -10.303 1.00 90.19 73 VAL A C 1
ATOM 578 O O . VAL A 1 73 ? 2.437 -9.372 -11.486 1.00 90.19 73 VAL A O 1
ATOM 581 N N . VAL A 1 74 ? 2.462 -8.200 -9.569 1.00 89.31 74 VAL A N 1
ATOM 582 C CA . VAL A 1 74 ? 3.298 -7.107 -10.080 1.00 89.31 74 VAL A CA 1
ATOM 583 C C . VAL A 1 74 ? 4.700 -7.605 -10.429 1.00 89.31 74 VAL A C 1
ATOM 585 O O . VAL A 1 74 ? 5.189 -7.304 -11.516 1.00 89.31 74 VAL A O 1
ATOM 588 N N . LEU A 1 75 ? 5.327 -8.385 -9.545 1.00 87.44 75 LEU A N 1
ATOM 589 C CA . LEU A 1 75 ? 6.662 -8.936 -9.760 1.00 87.44 75 LEU A CA 1
ATOM 590 C C . LEU A 1 75 ? 6.696 -9.900 -10.950 1.00 87.44 75 LEU A C 1
ATOM 592 O O . LEU A 1 75 ? 7.549 -9.747 -11.820 1.00 87.44 75 LEU A O 1
ATOM 596 N N . ASP A 1 76 ? 5.734 -10.820 -11.037 1.00 88.81 76 ASP A N 1
ATOM 597 C CA . ASP A 1 76 ? 5.600 -11.749 -12.164 1.00 88.81 76 ASP A CA 1
ATOM 598 C C . ASP A 1 76 ? 5.477 -10.975 -13.485 1.00 88.81 76 ASP A C 1
ATOM 600 O O . ASP A 1 76 ? 6.180 -11.246 -14.456 1.00 88.81 76 ASP A O 1
ATOM 604 N N . LYS A 1 77 ? 4.634 -9.934 -13.508 1.00 88.88 77 LYS A N 1
ATOM 605 C CA . LYS A 1 77 ? 4.454 -9.078 -14.688 1.00 88.88 77 LYS A CA 1
ATOM 606 C C . LYS A 1 77 ? 5.694 -8.261 -15.028 1.00 88.88 77 LYS A C 1
ATOM 608 O O . LYS A 1 77 ? 5.908 -7.978 -16.201 1.00 88.88 77 LYS A O 1
ATOM 613 N N . MET A 1 78 ? 6.490 -7.880 -14.033 1.00 86.56 78 MET A N 1
ATOM 614 C CA . MET A 1 78 ? 7.763 -7.195 -14.240 1.00 86.56 78 MET A CA 1
ATOM 615 C C . MET A 1 78 ? 8.817 -8.142 -14.830 1.00 86.56 78 MET A C 1
ATOM 617 O O . MET A 1 78 ? 9.532 -7.748 -15.748 1.00 86.56 78 MET A O 1
ATOM 621 N N . MET A 1 79 ? 8.884 -9.389 -14.355 1.00 84.31 79 MET A N 1
ATOM 622 C CA . MET A 1 79 ? 9.772 -10.426 -14.897 1.00 84.31 79 MET A CA 1
ATOM 623 C C . MET A 1 79 ? 9.389 -10.813 -16.336 1.00 84.31 79 MET A C 1
ATOM 625 O O . MET A 1 79 ? 10.269 -10.991 -17.178 1.00 84.31 79 MET A O 1
ATOM 629 N N . ASP A 1 80 ? 8.089 -10.855 -16.650 1.00 86.19 80 ASP A N 1
ATOM 630 C CA . ASP A 1 80 ? 7.561 -11.124 -17.999 1.00 86.19 80 ASP A CA 1
ATOM 631 C C . ASP A 1 80 ? 8.006 -10.088 -19.053 1.00 86.19 80 ASP A C 1
ATOM 633 O O . ASP A 1 80 ? 7.943 -10.368 -20.252 1.00 86.19 80 ASP A O 1
ATOM 637 N N . LEU A 1 81 ? 8.454 -8.890 -18.646 1.00 81.75 81 LEU A N 1
ATOM 638 C CA . LEU A 1 81 ? 8.933 -7.863 -19.581 1.00 81.75 81 LEU A CA 1
ATOM 639 C C . LEU A 1 81 ? 10.239 -8.265 -20.284 1.00 81.75 81 LEU A C 1
ATOM 641 O O . LEU A 1 81 ? 10.602 -7.637 -21.278 1.00 81.75 81 LEU A O 1
ATOM 645 N N . GLY A 1 82 ? 10.950 -9.284 -19.782 1.00 69.50 82 GLY A N 1
ATOM 646 C CA . GLY A 1 82 ? 12.205 -9.760 -20.370 1.00 69.50 82 GLY A CA 1
ATOM 647 C C . GLY A 1 82 ? 13.324 -8.715 -20.350 1.00 69.50 82 GLY A C 1
ATOM 648 O O . GLY A 1 82 ? 14.240 -8.779 -21.169 1.00 69.50 82 GLY A O 1
ATOM 649 N N . LEU A 1 83 ? 13.230 -7.731 -19.450 1.00 72.31 83 LEU A N 1
ATOM 650 C CA . LEU A 1 83 ? 14.276 -6.737 -19.242 1.00 72.31 83 LEU A CA 1
ATOM 651 C C . LEU A 1 83 ? 15.497 -7.420 -18.623 1.00 72.31 83 LEU A C 1
ATOM 653 O O . LEU A 1 83 ? 15.358 -8.224 -17.700 1.00 72.31 83 LEU A O 1
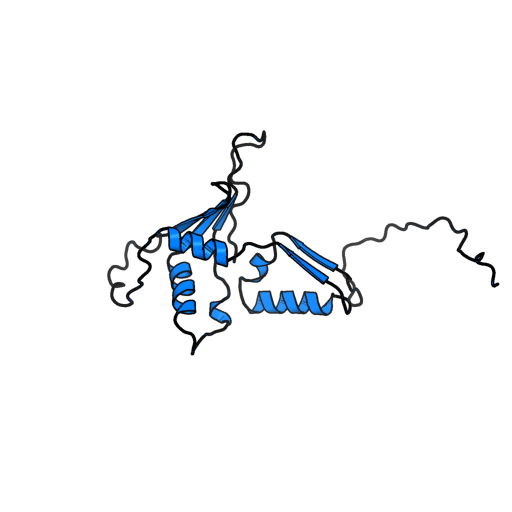ATOM 657 N N . ASP A 1 84 ? 16.689 -7.085 -19.116 1.00 66.50 84 ASP A N 1
ATOM 658 C CA . ASP A 1 84 ? 17.929 -7.513 -18.477 1.00 66.50 84 ASP A CA 1
ATOM 659 C C . ASP A 1 84 ? 18.123 -6.710 -17.186 1.00 66.50 84 ASP A C 1
ATOM 661 O O . ASP A 1 84 ? 18.549 -5.552 -17.186 1.00 66.50 84 ASP A O 1
ATOM 665 N N . LEU A 1 85 ? 17.704 -7.319 -16.079 1.00 66.56 85 LEU A N 1
ATOM 666 C CA . LEU A 1 85 ? 17.784 -6.754 -14.738 1.00 66.56 85 LEU A CA 1
ATOM 667 C C . LEU A 1 85 ? 19.044 -7.236 -14.002 1.00 66.56 85 LEU A C 1
ATOM 669 O O . LEU A 1 85 ? 19.123 -7.100 -12.783 1.00 66.56 85 LEU A O 1
ATOM 673 N N . HIS A 1 86 ? 20.049 -7.771 -14.713 1.00 62.03 86 HIS A N 1
ATOM 674 C CA . HIS A 1 86 ? 21.365 -7.995 -14.125 1.00 62.03 86 HIS A CA 1
ATOM 675 C C . HIS A 1 86 ? 22.048 -6.654 -13.858 1.00 62.03 86 HIS A C 1
ATOM 677 O O . HIS A 1 86 ? 22.528 -5.954 -14.748 1.00 62.03 86 HIS A O 1
ATOM 683 N N . PHE A 1 87 ? 22.086 -6.282 -12.585 1.00 64.19 87 PHE A N 1
ATOM 684 C CA . PHE A 1 87 ? 22.774 -5.087 -12.132 1.00 64.19 87 PHE A CA 1
ATOM 685 C C . PHE A 1 87 ? 24.216 -5.456 -11.776 1.00 64.19 87 PHE A C 1
ATOM 687 O O . PHE A 1 87 ? 24.486 -5.886 -10.659 1.00 64.19 87 PHE A O 1
ATOM 694 N N . HIS A 1 88 ? 25.145 -5.321 -12.725 1.00 57.66 88 HIS A N 1
ATOM 695 C CA . HIS A 1 88 ? 26.571 -5.397 -12.410 1.00 57.66 88 HIS A CA 1
ATOM 696 C C . HIS A 1 88 ? 27.006 -4.124 -11.681 1.00 57.66 88 HIS A C 1
ATOM 698 O O . HIS A 1 88 ? 26.796 -3.015 -12.171 1.00 57.66 88 HIS A O 1
ATOM 704 N N . ASP A 1 89 ? 27.634 -4.287 -10.516 1.00 56.97 89 ASP A N 1
ATOM 705 C CA . ASP A 1 89 ? 28.132 -3.170 -9.703 1.00 56.97 89 ASP A CA 1
ATOM 706 C C . ASP A 1 89 ? 29.328 -2.430 -10.372 1.00 56.97 89 ASP A C 1
ATOM 708 O O . ASP A 1 89 ? 29.754 -1.388 -9.879 1.00 56.97 89 ASP A O 1
ATOM 712 N N . GLU A 1 90 ? 29.867 -2.929 -11.498 1.00 53.25 90 GLU A N 1
ATOM 713 C CA . GLU A 1 90 ? 31.067 -2.391 -12.173 1.00 53.25 90 GLU A CA 1
ATOM 714 C C . GLU A 1 90 ? 30.792 -1.398 -13.329 1.00 53.25 90 GLU A C 1
ATOM 716 O O . GLU A 1 90 ? 31.711 -0.689 -13.740 1.00 53.25 90 GLU A O 1
ATOM 721 N N . ASP A 1 91 ? 29.551 -1.265 -13.819 1.00 51.69 91 ASP A N 1
ATOM 722 C CA . ASP A 1 91 ? 29.222 -0.442 -15.008 1.00 51.69 91 ASP A CA 1
ATOM 723 C C . ASP A 1 91 ? 28.769 1.007 -14.695 1.00 51.69 91 ASP A C 1
ATOM 725 O O . ASP A 1 91 ? 28.346 1.752 -15.587 1.00 51.69 91 ASP A O 1
ATOM 729 N N . ASP A 1 92 ? 28.876 1.454 -13.439 1.00 53.75 92 ASP A N 1
ATOM 730 C CA . ASP A 1 92 ? 28.438 2.787 -12.975 1.00 53.75 92 ASP A CA 1
ATOM 731 C C . ASP A 1 92 ? 29.492 3.906 -13.195 1.00 53.75 92 ASP A C 1
ATOM 733 O O . ASP A 1 92 ? 29.572 4.872 -12.435 1.00 53.75 92 ASP A O 1
ATOM 737 N N . GLN A 1 93 ? 30.319 3.815 -14.248 1.00 48.78 93 GLN A N 1
ATOM 738 C CA . GLN A 1 93 ? 31.257 4.894 -14.622 1.00 48.78 93 GLN A CA 1
ATOM 739 C C . GLN A 1 93 ? 30.710 5.915 -15.637 1.00 48.78 93 GLN A C 1
ATOM 741 O O . GLN A 1 93 ? 31.315 6.973 -15.790 1.00 48.78 93 GLN A O 1
ATOM 746 N N . ASP A 1 94 ? 29.543 5.697 -16.257 1.00 48.31 94 ASP A N 1
ATOM 747 C CA . ASP A 1 94 ? 28.923 6.670 -17.181 1.00 48.31 94 ASP A CA 1
ATOM 748 C C . ASP A 1 94 ? 27.780 7.461 -16.508 1.00 48.31 94 ASP A C 1
ATOM 750 O O . ASP A 1 94 ? 26.587 7.312 -16.785 1.00 48.31 94 ASP A O 1
ATOM 754 N N . THR A 1 95 ? 28.169 8.325 -15.572 1.00 50.22 95 THR A N 1
ATOM 755 C CA . THR A 1 95 ? 27.316 9.061 -14.617 1.00 50.22 95 THR A CA 1
ATOM 756 C C . THR A 1 95 ? 26.669 10.342 -15.161 1.00 50.22 95 THR A C 1
ATOM 758 O O . THR A 1 95 ? 26.528 11.313 -14.426 1.00 50.22 95 THR A O 1
ATOM 761 N N . ASN A 1 96 ? 26.225 10.386 -16.422 1.00 47.81 96 ASN A N 1
ATOM 762 C CA . ASN A 1 96 ? 25.582 11.608 -16.943 1.00 47.81 96 ASN A CA 1
ATOM 763 C C . ASN A 1 96 ? 24.233 11.440 -17.657 1.00 47.81 96 ASN A C 1
ATOM 765 O O . ASN A 1 96 ? 23.682 12.454 -18.077 1.00 47.81 96 ASN A O 1
ATOM 769 N N . ASN A 1 97 ? 23.656 10.233 -17.792 1.00 47.47 97 ASN A N 1
ATOM 770 C CA . ASN A 1 97 ? 22.397 10.113 -18.555 1.00 47.47 97 ASN A CA 1
ATOM 771 C C . ASN A 1 97 ? 21.442 8.947 -18.203 1.00 47.47 97 ASN A C 1
ATOM 773 O O . ASN A 1 97 ? 20.617 8.584 -19.035 1.00 47.47 97 ASN A O 1
ATOM 777 N N . LYS A 1 98 ? 21.545 8.319 -17.020 1.00 51.44 98 LYS A N 1
ATOM 778 C CA . LYS A 1 98 ? 20.808 7.066 -16.705 1.00 51.44 98 LYS A CA 1
ATOM 779 C C . LYS A 1 98 ? 19.821 7.127 -15.527 1.00 51.44 98 LYS A C 1
ATOM 781 O O . LYS A 1 98 ? 19.250 6.100 -15.176 1.00 51.44 98 LYS A O 1
ATOM 786 N N . ASN A 1 99 ? 19.572 8.301 -14.945 1.00 50.28 99 ASN A N 1
ATOM 787 C CA . ASN A 1 99 ? 18.674 8.428 -13.784 1.00 50.28 99 ASN A CA 1
ATOM 788 C C . ASN A 1 99 ? 17.172 8.437 -14.130 1.00 50.28 99 ASN A C 1
ATOM 790 O O . ASN A 1 99 ? 16.357 8.515 -13.218 1.00 50.28 99 ASN A O 1
ATOM 794 N N . ASP A 1 100 ? 16.800 8.352 -15.411 1.00 55.44 100 ASP A N 1
ATOM 795 C CA . ASP A 1 100 ? 15.401 8.489 -15.857 1.00 55.44 100 ASP A CA 1
ATOM 796 C C . ASP A 1 100 ? 14.829 7.206 -16.489 1.00 55.44 100 ASP A C 1
ATOM 798 O O . ASP A 1 100 ? 13.750 7.196 -17.081 1.00 55.44 100 ASP A O 1
ATOM 802 N N . GLU A 1 101 ? 15.555 6.088 -16.385 1.00 73.50 101 GLU A N 1
ATOM 803 C CA . GLU A 1 101 ? 15.052 4.808 -16.876 1.00 73.50 101 GLU A CA 1
ATOM 804 C C . GLU A 1 101 ? 14.016 4.255 -15.885 1.00 73.50 101 GLU A C 1
ATOM 806 O O . GLU A 1 101 ? 14.328 3.904 -14.743 1.00 73.50 101 GLU A O 1
ATOM 811 N N . THR A 1 102 ? 12.757 4.214 -16.322 1.00 83.75 102 THR A N 1
ATOM 812 C CA . THR A 1 102 ? 11.631 3.693 -15.542 1.00 83.75 102 THR A CA 1
ATOM 813 C C . THR A 1 102 ? 11.149 2.370 -16.121 1.00 83.75 102 THR A C 1
ATOM 815 O O . THR A 1 102 ? 11.118 2.172 -17.335 1.00 83.75 102 THR A O 1
ATOM 818 N N . VAL A 1 103 ? 10.741 1.455 -15.246 1.00 85.94 103 VAL A N 1
ATOM 819 C CA . VAL A 1 103 ? 10.104 0.192 -15.625 1.00 85.94 103 VAL A CA 1
ATOM 820 C C . VAL A 1 103 ? 8.600 0.363 -15.467 1.00 85.94 103 VAL A C 1
ATOM 822 O O . VAL A 1 103 ? 8.123 0.694 -14.385 1.00 85.94 103 VAL A O 1
ATOM 825 N N . SER A 1 104 ? 7.847 0.167 -16.548 1.00 88.00 104 SER A N 1
ATOM 826 C CA . SER A 1 104 ? 6.385 0.284 -16.539 1.00 88.00 104 SER A CA 1
ATOM 827 C C . SER A 1 104 ? 5.737 -1.093 -16.658 1.00 88.00 104 SER A C 1
ATOM 829 O O . SER A 1 104 ? 6.013 -1.830 -17.601 1.00 88.00 104 SER A O 1
ATOM 831 N N . VAL A 1 105 ? 4.853 -1.425 -15.721 1.00 88.75 105 VAL A N 1
ATOM 832 C CA . VAL A 1 105 ? 4.090 -2.675 -15.679 1.00 88.75 105 VAL A CA 1
ATOM 833 C C . VAL A 1 105 ? 2.613 -2.360 -15.876 1.00 88.75 105 VAL A C 1
ATOM 835 O O . VAL A 1 105 ? 2.050 -1.527 -15.170 1.00 88.75 105 VAL A O 1
ATOM 838 N N . THR A 1 106 ? 1.957 -3.046 -16.809 1.00 87.94 106 THR A N 1
ATOM 839 C CA . THR A 1 106 ? 0.525 -2.864 -17.071 1.00 87.94 106 THR A CA 1
ATOM 840 C C . THR A 1 106 ? -0.261 -4.101 -16.649 1.00 87.94 106 THR A C 1
ATOM 842 O O . THR A 1 106 ? 0.066 -5.226 -17.028 1.00 87.94 106 THR A O 1
ATOM 845 N N . VAL A 1 107 ? -1.327 -3.898 -15.875 1.00 84.75 107 VAL A N 1
ATOM 846 C CA . VAL A 1 107 ? -2.214 -4.956 -15.372 1.00 84.75 107 VAL A CA 1
ATOM 847 C C . VAL A 1 107 ? -3.676 -4.648 -15.716 1.00 84.75 107 VAL A C 1
ATOM 849 O O . VAL A 1 107 ? -4.001 -3.586 -16.245 1.00 84.75 107 VAL A O 1
ATOM 852 N N . GLY A 1 108 ? -4.579 -5.611 -15.500 1.00 82.12 108 GLY A N 1
ATOM 853 C CA . GLY A 1 108 ? -6.013 -5.395 -15.741 1.00 82.12 108 GLY A CA 1
ATOM 854 C C . GLY A 1 108 ? -6.376 -5.165 -17.214 1.00 82.12 108 GLY A C 1
ATOM 855 O O . GLY A 1 108 ? -7.240 -4.349 -17.509 1.00 82.12 108 GLY A O 1
ATOM 856 N N . ARG A 1 109 ? -5.711 -5.866 -18.148 1.00 82.62 109 ARG A N 1
ATOM 857 C CA . ARG A 1 109 ? -5.900 -5.727 -19.612 1.00 82.62 109 ARG A CA 1
ATOM 858 C C . ARG A 1 109 ? -5.607 -4.324 -20.166 1.00 82.62 109 ARG A C 1
ATOM 860 O O . ARG A 1 109 ? -6.185 -3.947 -21.179 1.00 82.62 109 ARG A O 1
ATOM 867 N N . GLY A 1 110 ? -4.726 -3.563 -19.521 1.00 80.12 110 GLY A N 1
ATOM 868 C CA . GLY A 1 110 ? -4.421 -2.188 -19.932 1.00 80.12 110 GLY A CA 1
ATOM 869 C C . GLY A 1 110 ? -4.970 -1.127 -18.986 1.00 80.12 110 GLY A C 1
ATOM 870 O O . GLY A 1 110 ? -4.501 0.001 -19.022 1.00 80.12 110 GLY A O 1
ATOM 871 N N . ALA A 1 111 ? -5.920 -1.486 -18.118 1.00 81.31 111 ALA A N 1
ATOM 872 C CA . ALA A 1 111 ? -6.619 -0.519 -17.279 1.00 81.31 111 ALA A CA 1
ATOM 873 C C . ALA A 1 111 ? -5.743 0.100 -16.183 1.00 81.31 111 ALA A C 1
ATOM 875 O O . ALA A 1 111 ? -6.014 1.217 -15.763 1.00 81.31 111 ALA A O 1
ATOM 876 N N . CYS A 1 112 ? -4.698 -0.586 -15.713 1.00 83.75 112 CYS A N 1
ATOM 877 C CA . CYS A 1 112 ? -3.829 -0.056 -14.663 1.00 83.75 112 CYS A CA 1
ATOM 878 C C . CYS A 1 112 ? -2.366 -0.086 -15.101 1.00 83.75 112 CYS A C 1
ATOM 880 O O . CYS A 1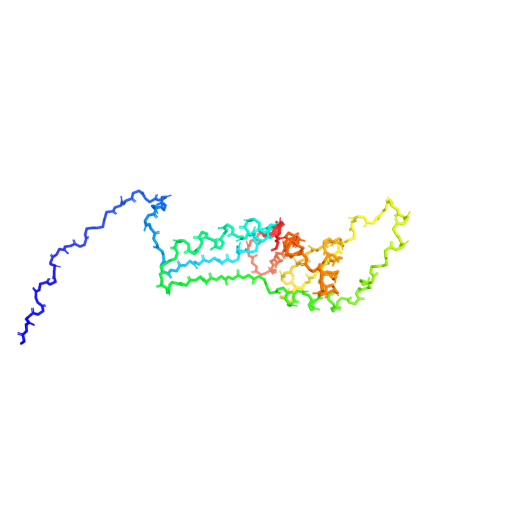 112 ? -1.883 -1.111 -15.585 1.00 83.75 112 CYS A O 1
ATOM 882 N N . SER A 1 113 ? -1.647 1.005 -14.861 1.00 88.06 113 SER A N 1
ATOM 883 C CA . SER A 1 113 ? -0.215 1.133 -15.108 1.00 88.06 113 SER A CA 1
ATOM 884 C C . SER A 1 113 ? 0.514 1.434 -13.804 1.00 88.06 113 SER A C 1
ATOM 886 O O . SER A 1 113 ? 0.147 2.359 -13.089 1.00 88.06 113 SER A O 1
ATOM 888 N N . LEU A 1 114 ? 1.569 0.677 -13.523 1.00 90.44 114 LEU A N 1
ATOM 889 C CA . LEU A 1 114 ? 2.500 0.904 -12.424 1.00 90.44 114 LEU A CA 1
ATOM 890 C C . LEU A 1 114 ? 3.846 1.304 -13.020 1.00 90.44 114 LEU A C 1
ATOM 892 O O . LEU A 1 114 ? 4.307 0.665 -13.964 1.00 90.44 114 LEU A O 1
ATOM 896 N N . LYS A 1 115 ? 4.474 2.353 -12.497 1.00 90.56 115 LYS A N 1
ATOM 897 C CA . LYS A 1 115 ? 5.796 2.809 -12.934 1.00 90.56 115 LYS A CA 1
ATOM 898 C C . LYS A 1 115 ? 6.768 2.790 -11.772 1.00 90.56 115 LYS A C 1
ATOM 900 O O . LYS A 1 115 ? 6.484 3.337 -10.712 1.00 90.56 115 LYS A O 1
ATOM 905 N N . PHE A 1 116 ? 7.922 2.194 -12.007 1.00 90.31 116 PHE A N 1
ATOM 906 C CA . PHE A 1 116 ? 8.965 1.968 -11.023 1.00 90.31 116 PHE A CA 1
ATOM 907 C C . PHE A 1 116 ? 10.254 2.649 -11.476 1.00 90.31 116 PHE A C 1
ATOM 909 O O . PHE A 1 116 ? 10.602 2.591 -12.657 1.00 90.31 116 PHE A O 1
ATOM 916 N N . SER A 1 117 ? 10.993 3.262 -10.553 1.00 88.31 117 SER A N 1
ATOM 917 C CA . SER A 1 117 ? 12.355 3.711 -10.853 1.00 88.31 117 SER A CA 1
ATOM 918 C C . SER A 1 117 ? 13.300 2.512 -10.916 1.00 88.31 117 SER A C 1
ATOM 920 O O . SER A 1 117 ? 13.131 1.532 -10.183 1.00 88.31 117 SER A O 1
ATOM 922 N N . ARG A 1 118 ? 14.331 2.582 -11.763 1.00 83.44 118 ARG A N 1
ATOM 923 C CA . ARG A 1 118 ? 15.339 1.516 -11.857 1.00 83.44 118 ARG A CA 1
ATOM 924 C C . ARG A 1 118 ? 16.000 1.204 -10.513 1.00 83.44 118 ARG A C 1
ATOM 926 O O . ARG A 1 118 ? 16.239 0.038 -10.215 1.00 83.44 118 ARG A O 1
ATOM 933 N N . ASP A 1 119 ? 16.248 2.217 -9.687 1.00 83.31 119 ASP A N 1
ATOM 934 C CA . ASP A 1 119 ? 16.836 2.039 -8.355 1.00 83.31 119 ASP A CA 1
ATOM 935 C C . ASP A 1 119 ? 15.911 1.282 -7.400 1.00 83.31 119 ASP A C 1
ATOM 937 O O . ASP A 1 119 ? 16.373 0.456 -6.612 1.00 83.31 119 ASP A O 1
ATOM 941 N N . MET A 1 120 ? 14.598 1.505 -7.491 1.00 85.69 120 MET A N 1
ATOM 942 C CA . MET A 1 120 ? 13.629 0.721 -6.729 1.00 85.69 120 MET A CA 1
ATOM 943 C C . MET A 1 120 ? 13.650 -0.739 -7.190 1.00 85.69 120 MET A C 1
ATOM 945 O O . MET A 1 120 ? 13.750 -1.644 -6.364 1.00 85.69 120 MET A O 1
ATOM 949 N N . VAL A 1 121 ? 13.666 -0.978 -8.504 1.00 85.69 121 VAL A N 1
ATOM 950 C CA . VAL A 1 121 ? 13.733 -2.337 -9.061 1.00 85.69 121 VAL A CA 1
ATOM 951 C C . VAL A 1 121 ? 15.007 -3.049 -8.590 1.00 85.69 121 VAL A C 1
ATOM 953 O O . VAL A 1 121 ? 14.929 -4.165 -8.081 1.00 85.69 121 VAL A O 1
ATOM 956 N N . LYS A 1 122 ? 16.165 -2.374 -8.635 1.00 82.75 122 LYS A N 1
ATOM 957 C CA . LYS A 1 122 ? 17.432 -2.867 -8.063 1.00 82.75 122 LYS A CA 1
ATOM 958 C C . LYS A 1 122 ? 17.273 -3.320 -6.615 1.00 82.75 122 LYS A C 1
ATOM 960 O O . LYS A 1 122 ? 17.733 -4.405 -6.265 1.00 82.75 122 LYS A O 1
ATOM 965 N N . ARG A 1 123 ? 16.623 -2.508 -5.775 1.00 83.12 123 ARG A N 1
ATOM 966 C CA . ARG A 1 123 ? 16.390 -2.837 -4.360 1.00 83.12 123 ARG A CA 1
ATOM 967 C C . ARG A 1 123 ? 15.541 -4.097 -4.200 1.00 83.12 123 ARG A C 1
ATOM 969 O O . ARG A 1 123 ? 15.915 -4.953 -3.408 1.00 83.12 123 ARG A O 1
ATOM 976 N N . VAL A 1 124 ? 14.464 -4.245 -4.975 1.00 83.69 124 VAL A N 1
ATOM 977 C CA . VAL A 1 124 ? 13.583 -5.429 -4.924 1.00 83.69 124 VAL A CA 1
ATOM 978 C C . VAL A 1 124 ? 14.343 -6.716 -5.252 1.00 83.69 124 VAL A C 1
ATOM 980 O O . VAL A 1 124 ? 14.202 -7.708 -4.539 1.00 83.69 124 VAL A O 1
ATOM 983 N N . PHE A 1 125 ? 15.183 -6.706 -6.290 1.00 80.00 125 PHE A N 1
ATOM 984 C CA . PHE A 1 125 ? 15.944 -7.896 -6.682 1.00 80.00 125 PHE A CA 1
ATOM 985 C C . PHE A 1 125 ? 17.136 -8.182 -5.757 1.00 80.00 125 PHE A C 1
ATOM 987 O O . PHE A 1 125 ? 17.335 -9.334 -5.381 1.00 80.00 125 PHE A O 1
ATOM 994 N N . LYS A 1 126 ? 17.868 -7.159 -5.287 1.00 76.44 126 LYS A N 1
ATOM 995 C CA . LYS A 1 126 ? 18.943 -7.348 -4.287 1.00 76.44 126 LYS A CA 1
ATOM 996 C C . LYS A 1 126 ? 18.403 -7.921 -2.970 1.00 76.44 126 LYS A C 1
ATOM 998 O O . LYS A 1 126 ? 19.022 -8.806 -2.382 1.00 76.44 126 LYS A O 1
ATOM 1003 N N . ALA A 1 127 ? 17.226 -7.461 -2.543 1.00 69.75 127 ALA A N 1
ATOM 1004 C CA . ALA A 1 127 ? 16.509 -7.989 -1.386 1.00 69.75 127 ALA A CA 1
ATOM 1005 C C . ALA A 1 127 ? 16.142 -9.480 -1.557 1.00 69.75 127 ALA A C 1
ATOM 1007 O O . ALA A 1 127 ? 16.154 -10.233 -0.587 1.00 69.75 127 ALA A O 1
ATOM 1008 N N . HIS A 1 128 ? 15.854 -9.930 -2.782 1.00 67.31 128 HIS A N 1
ATOM 1009 C CA . HIS A 1 128 ? 15.536 -11.332 -3.062 1.00 67.31 128 HIS A CA 1
ATOM 1010 C C . HIS A 1 128 ? 16.759 -12.264 -2.978 1.00 67.31 128 HIS A C 1
ATOM 1012 O O . HIS A 1 128 ? 16.628 -13.410 -2.556 1.00 67.31 128 HIS A O 1
ATOM 1018 N N . GLU A 1 129 ? 17.946 -11.783 -3.356 1.00 67.62 129 GLU A N 1
ATOM 1019 C CA . GLU A 1 129 ? 19.171 -12.595 -3.421 1.00 67.62 129 GLU A CA 1
ATOM 1020 C C . GLU A 1 129 ? 19.866 -12.781 -2.060 1.00 67.62 129 GLU A C 1
ATOM 1022 O O . GLU A 1 129 ? 20.502 -13.808 -1.818 1.00 67.62 129 GLU A O 1
ATOM 1027 N N . GLN A 1 130 ? 19.758 -11.809 -1.148 1.00 63.38 130 GLN A N 1
ATOM 1028 C CA . GLN A 1 130 ? 20.452 -11.835 0.146 1.00 63.38 130 GLN A CA 1
ATOM 1029 C C . GLN A 1 130 ? 19.571 -12.408 1.267 1.00 63.38 130 GLN A C 1
ATOM 1031 O O . GLN A 1 130 ? 19.009 -11.676 2.078 1.00 63.38 130 GLN A O 1
ATOM 1036 N N . THR A 1 131 ? 19.489 -13.737 1.368 1.00 59.19 131 THR A N 1
ATOM 1037 C CA . THR A 1 131 ? 18.675 -14.414 2.399 1.00 59.19 131 THR A CA 1
ATOM 1038 C C . THR A 1 131 ? 19.254 -14.339 3.822 1.00 59.19 131 THR A C 1
ATOM 1040 O O . THR A 1 131 ? 18.499 -14.454 4.784 1.00 59.19 131 THR A O 1
ATOM 1043 N N . ASP A 1 132 ? 20.566 -14.112 3.981 1.00 58.91 132 ASP A N 1
ATOM 1044 C CA . ASP A 1 132 ? 21.266 -14.227 5.279 1.00 58.91 132 ASP A CA 1
ATOM 1045 C C . ASP A 1 132 ? 21.572 -12.887 5.986 1.00 58.91 132 ASP A C 1
ATOM 1047 O O . ASP A 1 132 ? 21.938 -12.874 7.163 1.00 58.91 132 ASP A O 1
ATOM 1051 N N . LYS A 1 133 ? 21.429 -11.743 5.301 1.00 59.22 133 LYS A N 1
ATOM 1052 C CA . LYS A 1 133 ? 21.658 -10.386 5.852 1.00 59.22 133 LYS A CA 1
ATOM 1053 C C . LYS A 1 133 ? 20.550 -9.416 5.454 1.00 59.22 133 L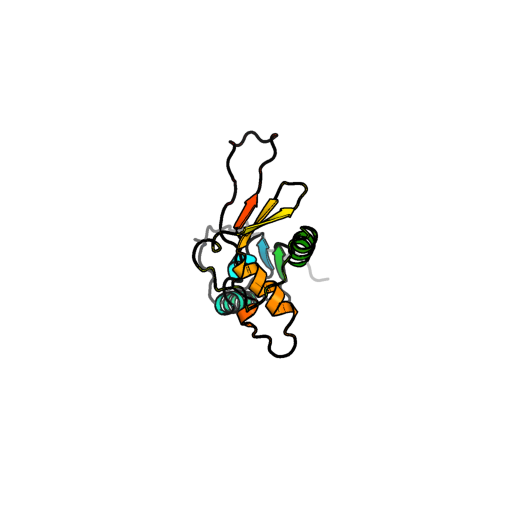YS A C 1
ATOM 1055 O O . LYS A 1 133 ? 20.799 -8.286 5.053 1.00 59.22 133 LYS A O 1
ATOM 1060 N N . PHE A 1 134 ? 19.321 -9.889 5.550 1.00 62.59 134 PHE A N 1
ATOM 1061 C CA . PHE A 1 134 ? 18.158 -9.109 5.186 1.00 62.59 134 PHE A CA 1
ATOM 1062 C C . PHE A 1 134 ? 17.866 -8.037 6.255 1.00 62.59 134 PHE A C 1
ATOM 1064 O O . PHE A 1 134 ? 17.463 -8.383 7.371 1.00 62.59 134 PHE A O 1
ATOM 1071 N N . ASP A 1 135 ? 18.061 -6.748 5.952 1.00 69.06 135 ASP A N 1
ATOM 1072 C CA . ASP A 1 135 ? 17.559 -5.679 6.820 1.00 69.06 135 ASP A CA 1
ATOM 1073 C C . ASP A 1 135 ? 16.064 -5.487 6.550 1.00 69.06 135 ASP A C 1
ATOM 1075 O O . ASP A 1 135 ? 15.628 -5.232 5.431 1.00 69.06 135 ASP A O 1
ATOM 1079 N N . ALA A 1 136 ? 15.244 -5.605 7.594 1.00 68.88 136 ALA A N 1
ATOM 1080 C CA . ALA A 1 136 ? 13.806 -5.395 7.486 1.00 68.88 136 ALA A CA 1
ATOM 1081 C C . ALA A 1 136 ? 13.447 -3.983 6.986 1.00 68.88 136 ALA A C 1
ATOM 1083 O O . ALA A 1 136 ? 12.328 -3.794 6.517 1.00 68.88 136 ALA A O 1
ATOM 1084 N N . GLU A 1 137 ? 14.350 -3.001 7.097 1.00 77.12 137 GLU A N 1
ATOM 1085 C CA . GLU A 1 137 ? 14.162 -1.670 6.507 1.00 77.12 137 GLU A CA 1
ATOM 1086 C C . GLU A 1 137 ? 14.123 -1.695 4.969 1.00 77.12 137 GLU A C 1
ATOM 1088 O O . GLU A 1 137 ? 13.421 -0.872 4.377 1.00 77.12 137 GLU A O 1
ATOM 1093 N N . ASP A 1 138 ? 14.778 -2.662 4.317 1.00 75.25 138 ASP A N 1
ATOM 1094 C CA . ASP A 1 138 ? 14.848 -2.741 2.852 1.00 75.25 138 ASP A CA 1
ATOM 1095 C C . ASP A 1 138 ? 13.499 -3.095 2.199 1.00 75.25 138 ASP A C 1
ATOM 1097 O O . ASP A 1 138 ? 13.302 -2.811 1.017 1.00 75.25 138 ASP A O 1
ATOM 1101 N N . LEU A 1 139 ? 12.542 -3.636 2.971 1.00 82.00 139 LEU A N 1
ATOM 1102 C CA . LEU A 1 139 ? 11.174 -3.968 2.526 1.00 82.00 139 LEU A CA 1
ATOM 1103 C C . LEU A 1 139 ? 10.217 -2.779 2.493 1.00 82.00 139 LEU A C 1
ATOM 1105 O O . LEU A 1 139 ? 9.085 -2.930 2.036 1.00 82.00 139 LEU A O 1
ATOM 1109 N N . PHE A 1 140 ? 10.618 -1.625 3.023 1.00 89.00 140 PHE A N 1
ATOM 1110 C CA . PHE A 1 140 ? 9.751 -0.456 3.110 1.00 89.00 140 PHE A CA 1
ATOM 1111 C C . PHE A 1 140 ? 10.202 0.650 2.157 1.00 89.00 140 PHE A C 1
ATOM 1113 O O . PHE A 1 140 ? 11.368 0.751 1.760 1.00 89.00 140 PHE A O 1
ATOM 1120 N N . GLY A 1 141 ? 9.253 1.518 1.802 1.00 88.69 141 GLY A N 1
ATOM 1121 C CA . GLY A 1 141 ? 9.524 2.643 0.909 1.00 88.69 141 GLY A CA 1
ATOM 1122 C C . GLY A 1 141 ? 9.870 2.200 -0.515 1.00 88.69 141 GLY A C 1
ATOM 1123 O O . GLY A 1 141 ? 10.740 2.801 -1.147 1.00 88.69 141 GLY A O 1
ATOM 1124 N N . LEU A 1 142 ? 9.237 1.126 -0.994 1.00 89.75 142 LEU A N 1
ATOM 1125 C CA . LEU A 1 142 ? 9.341 0.659 -2.374 1.00 89.75 142 LEU A CA 1
ATOM 1126 C C . LEU A 1 142 ? 8.363 1.459 -3.238 1.00 89.75 142 LEU A C 1
ATOM 1128 O O . LEU A 1 142 ? 7.239 1.046 -3.482 1.00 89.75 142 LEU A O 1
ATOM 1132 N N . GLU A 1 143 ? 8.787 2.656 -3.631 1.00 90.62 143 GLU A N 1
ATOM 1133 C CA . GLU A 1 143 ? 7.904 3.622 -4.281 1.00 90.62 143 GLU A CA 1
ATOM 1134 C C . GLU A 1 143 ? 7.590 3.277 -5.743 1.00 90.62 143 GLU A C 1
ATOM 1136 O O . GLU A 1 143 ? 8.476 2.913 -6.524 1.00 90.62 143 GLU A O 1
ATOM 1141 N N . TYR A 1 144 ? 6.331 3.463 -6.131 1.00 89.94 144 TYR A N 1
ATOM 1142 C CA . TYR A 1 144 ? 5.871 3.376 -7.512 1.00 89.94 144 TYR A CA 1
ATOM 1143 C C . TYR A 1 144 ? 4.787 4.403 -7.807 1.00 89.94 144 TYR A C 1
ATOM 1145 O O . TYR A 1 144 ? 4.063 4.845 -6.921 1.00 89.94 144 TYR A O 1
ATOM 1153 N N . SER A 1 145 ? 4.653 4.786 -9.073 1.00 89.19 145 SER A N 1
ATOM 1154 C CA . SER A 1 145 ? 3.529 5.604 -9.529 1.00 89.19 145 SER A CA 1
ATOM 1155 C C . SER A 1 145 ? 2.434 4.699 -10.069 1.00 89.19 145 SER A C 1
ATOM 1157 O O . SER A 1 145 ? 2.683 3.906 -10.980 1.00 89.19 145 SER A O 1
ATOM 1159 N N . PHE A 1 146 ? 1.226 4.829 -9.534 1.00 88.00 146 PHE A N 1
ATOM 1160 C CA . PHE A 1 146 ? 0.047 4.127 -10.029 1.00 88.00 146 PHE A CA 1
ATOM 1161 C C . PHE A 1 146 ? -0.799 5.052 -10.906 1.00 88.00 146 PHE A C 1
ATOM 1163 O O . PHE A 1 146 ? -1.001 6.224 -10.586 1.00 88.00 146 PHE A O 1
ATOM 1170 N N . THR A 1 147 ? -1.304 4.526 -12.021 1.00 85.81 147 THR A N 1
ATOM 1171 C CA . THR A 1 147 ? -2.233 5.227 -12.909 1.00 85.81 147 THR A CA 1
ATOM 1172 C C . THR A 1 147 ? -3.352 4.294 -13.340 1.00 85.81 147 THR A C 1
ATOM 1174 O O . THR A 1 147 ? -3.099 3.221 -13.893 1.00 85.81 147 THR A O 1
ATOM 1177 N N . LEU A 1 148 ? -4.593 4.722 -13.122 1.00 83.12 148 LEU A N 1
ATOM 1178 C CA . LEU A 1 148 ? -5.784 4.062 -13.647 1.00 83.12 148 LEU A CA 1
ATOM 1179 C C . LEU A 1 148 ? -6.172 4.726 -14.975 1.00 83.12 148 LEU A C 1
ATOM 1181 O O . LEU A 1 148 ? -6.500 5.910 -15.000 1.00 83.12 148 LEU A O 1
ATOM 1185 N N . GLN A 1 149 ? -6.118 3.968 -16.068 1.00 74.12 149 GLN A N 1
ATOM 1186 C CA . GLN A 1 149 ? -6.592 4.396 -17.381 1.00 74.12 149 GLN A CA 1
ATOM 1187 C C . GLN A 1 149 ? -8.106 4.177 -17.452 1.00 74.12 149 GLN A C 1
ATOM 1189 O O . GLN A 1 149 ? -8.579 3.038 -17.411 1.00 74.12 149 GLN A O 1
ATOM 1194 N N . GLU A 1 150 ? -8.878 5.259 -17.553 1.00 63.72 150 GLU A N 1
ATOM 1195 C CA . GLU A 1 150 ? -10.319 5.159 -17.785 1.00 63.72 150 GLU A CA 1
ATOM 1196 C C . GLU A 1 150 ? -10.591 4.638 -19.206 1.00 63.72 150 GLU A C 1
ATOM 1198 O O . GLU A 1 150 ? -10.000 5.091 -20.188 1.00 63.72 150 GLU A O 1
ATOM 1203 N N . GLY A 1 151 ? -11.481 3.649 -19.323 1.00 56.44 151 GLY A N 1
ATOM 1204 C CA . GLY A 1 151 ? -11.935 3.153 -20.621 1.00 56.44 151 GLY A CA 1
ATOM 1205 C C . GLY A 1 151 ? -12.746 4.212 -21.376 1.00 56.44 151 GLY A C 1
ATOM 1206 O O . GLY A 1 151 ? -13.390 5.062 -20.770 1.00 56.44 151 GLY A O 1
ATOM 1207 N N . SER A 1 152 ? -12.780 4.120 -22.708 1.00 53.78 152 SER A N 1
ATOM 1208 C CA . SER A 1 152 ? -13.438 5.083 -23.614 1.00 53.78 152 SER A CA 1
ATOM 1209 C C . SER A 1 152 ? -14.959 5.243 -23.450 1.00 53.78 152 SER A C 1
ATOM 1211 O O . SER A 1 152 ? -15.564 6.026 -24.176 1.00 53.78 152 SER A O 1
ATOM 1213 N N . ASP A 1 153 ? -15.584 4.493 -22.542 1.00 54.91 153 ASP A N 1
ATOM 1214 C CA . ASP A 1 153 ? -17.039 4.353 -22.423 1.00 54.91 153 ASP A CA 1
ATOM 1215 C C . ASP A 1 153 ? -17.656 5.142 -21.260 1.00 54.91 153 ASP A C 1
ATOM 1217 O O . ASP A 1 153 ? -18.842 4.973 -20.966 1.00 54.91 153 ASP A O 1
ATOM 1221 N N . HIS A 1 154 ? -16.901 5.992 -20.558 1.00 47.66 154 HIS A N 1
ATOM 1222 C CA . HIS A 1 154 ? -17.440 6.783 -19.447 1.00 47.66 154 HIS A CA 1
ATOM 1223 C C . HIS A 1 154 ? -17.372 8.284 -19.737 1.00 47.66 154 HIS A C 1
ATOM 1225 O O . HIS A 1 154 ? -16.352 8.831 -20.130 1.00 47.66 154 HIS A O 1
ATOM 1231 N N . ALA A 1 155 ? -18.513 8.952 -19.549 1.00 46.69 155 ALA A N 1
ATOM 1232 C CA . ALA A 1 155 ? -18.757 10.371 -19.809 1.00 46.69 155 ALA A CA 1
ATOM 1233 C C . ALA A 1 155 ? -18.052 11.332 -18.820 1.00 46.69 155 ALA A C 1
ATOM 1235 O O . ALA A 1 155 ? -18.492 12.470 -18.646 1.00 46.69 155 ALA A O 1
ATOM 1236 N N . ALA A 1 156 ? -16.985 10.881 -18.160 1.00 44.66 156 ALA A N 1
ATOM 1237 C CA . ALA A 1 156 ? -16.085 11.711 -17.372 1.00 44.66 156 ALA A CA 1
ATOM 1238 C C . ALA A 1 156 ? -14.860 12.020 -18.245 1.00 44.66 156 ALA A C 1
ATOM 1240 O O . ALA A 1 156 ? -14.383 11.167 -18.983 1.00 44.66 156 ALA A O 1
ATOM 1241 N N . GLY A 1 157 ? -14.440 13.283 -18.280 1.00 41.09 157 GLY A N 1
ATOM 1242 C CA . GLY A 1 157 ? -13.426 13.759 -19.217 1.00 41.09 157 GLY A CA 1
ATOM 1243 C C . GLY A 1 157 ? -12.110 12.983 -19.141 1.00 41.09 157 GLY A C 1
ATOM 1244 O O . GLY A 1 157 ? -11.698 12.551 -18.075 1.00 41.09 157 GLY A O 1
ATOM 1245 N N . VAL A 1 158 ? -11.442 12.877 -20.292 1.00 43.84 158 VAL A N 1
ATOM 1246 C CA . VAL A 1 158 ? -10.105 12.294 -20.468 1.00 43.84 158 VAL A CA 1
ATOM 1247 C C . VAL A 1 158 ? -9.131 12.894 -19.445 1.00 43.84 158 VAL A C 1
ATOM 1249 O O . VAL A 1 158 ? -8.673 14.025 -19.611 1.00 43.84 158 VAL A O 1
ATOM 1252 N N . GLY A 1 159 ? -8.835 12.154 -18.380 1.00 48.91 159 GLY A N 1
ATOM 1253 C CA . GLY A 1 159 ? -7.903 12.559 -17.335 1.00 48.91 159 GLY A CA 1
ATOM 1254 C C . GLY A 1 159 ? -7.451 11.358 -16.512 1.00 48.91 159 GLY A C 1
ATOM 1255 O O . GLY A 1 159 ? -8.254 10.488 -16.190 1.00 48.91 159 GLY A O 1
ATOM 1256 N N . ASP A 1 160 ? -6.159 11.301 -16.187 1.00 51.31 160 ASP A N 1
ATOM 1257 C CA . ASP A 1 160 ? -5.597 10.285 -15.295 1.00 51.31 160 ASP A CA 1
ATOM 1258 C C . ASP A 1 160 ? -6.255 10.425 -13.911 1.00 51.31 160 ASP A C 1
ATOM 1260 O O . ASP A 1 160 ? -5.983 11.377 -13.178 1.00 51.31 160 ASP A O 1
ATOM 1264 N N . ALA A 1 161 ? -7.156 9.504 -13.558 1.00 51.78 161 ALA A N 1
ATOM 1265 C CA . ALA A 1 161 ? -7.994 9.636 -12.362 1.00 51.78 161 ALA A CA 1
ATOM 1266 C C . ALA A 1 161 ? -7.194 9.560 -11.045 1.00 51.78 161 ALA A C 1
ATOM 1268 O O . ALA A 1 161 ? -7.642 10.060 -10.013 1.00 51.78 161 ALA A O 1
ATOM 1269 N N . VAL A 1 162 ? -6.000 8.956 -11.076 1.00 54.94 162 VAL A N 1
ATOM 1270 C CA . VAL A 1 162 ? -5.066 8.854 -9.945 1.00 54.94 162 VAL A CA 1
ATOM 1271 C C . VAL A 1 162 ? -3.639 8.868 -10.498 1.00 54.94 162 VAL A C 1
ATOM 1273 O O . VAL A 1 162 ? -3.320 8.066 -11.370 1.00 54.94 162 VAL A O 1
ATOM 1276 N N . ASN A 1 163 ? -2.792 9.778 -10.011 1.00 59.75 163 ASN A N 1
ATOM 1277 C CA . ASN A 1 163 ? -1.360 9.823 -10.322 1.00 59.75 163 ASN A CA 1
ATOM 1278 C C . ASN A 1 163 ? -0.598 10.300 -9.078 1.00 59.75 163 ASN A C 1
ATOM 1280 O O . ASN A 1 163 ? -0.253 11.475 -8.940 1.00 59.75 163 ASN A O 1
ATOM 1284 N N . LEU A 1 164 ? -0.457 9.399 -8.106 1.00 62.47 164 LEU A N 1
ATOM 1285 C CA . LEU A 1 164 ? 0.205 9.659 -6.830 1.00 62.47 164 LEU A CA 1
ATOM 1286 C C . LEU A 1 164 ? 1.267 8.582 -6.564 1.00 62.47 164 LEU A C 1
ATOM 1288 O O . LEU A 1 164 ? 1.114 7.452 -7.034 1.00 62.47 164 LEU A O 1
ATOM 1292 N N . PRO A 1 165 ? 2.341 8.921 -5.831 1.00 71.50 165 PRO A N 1
ATOM 1293 C CA . PRO A 1 165 ? 3.304 7.934 -5.368 1.00 71.50 165 PRO A CA 1
ATOM 1294 C C . PRO A 1 165 ? 2.672 7.003 -4.323 1.00 71.50 165 PRO A C 1
ATOM 1296 O O . PRO A 1 165 ? 2.035 7.454 -3.366 1.00 71.50 165 PRO A O 1
ATOM 1299 N N . GLU A 1 166 ? 2.870 5.704 -4.517 1.00 82.38 166 GLU A N 1
ATOM 1300 C CA . GLU A 1 166 ? 2.425 4.598 -3.666 1.00 82.38 166 GLU A CA 1
ATOM 1301 C C . GLU A 1 166 ? 3.641 3.781 -3.196 1.00 82.38 166 GLU A C 1
ATOM 1303 O O . GLU A 1 166 ? 4.723 3.917 -3.766 1.00 82.38 166 GLU A O 1
ATOM 1308 N N . TRP A 1 167 ? 3.490 2.967 -2.141 1.00 85.25 167 TRP A N 1
ATOM 1309 C CA . TRP A 1 167 ? 4.579 2.184 -1.524 1.00 85.25 167 TRP A CA 1
ATOM 1310 C C . TRP A 1 167 ? 4.193 0.739 -1.229 1.00 85.25 167 TRP A C 1
ATOM 1312 O O . TRP A 1 167 ? 2.989 0.480 -1.016 1.00 85.25 167 TRP A O 1
#

Foldseek 3Di:
DDDPPPPDPDDDDDDDDPDDDQDQPAADLEDEEEACLQQQQQWPVSNVVVVVVNVSRYDDNGDYHYDYDDVVVQVVQQVVVVDPLPDDPPPCPPPDPQFPDWRWGADPVRQKIKIATNVLVNLVVVQVVDPPDRDPRSRGSSKIWMWGQDDPPDPDDGDGPGTDIGD

Radius of gyration: 23.98 Å; chains: 1; bounding box: 74×35×57 Å

Sequence (167 aa):
LLSESEYESGEPDFRKVRGGGIAQDDRFDVISIQFAIHYMMSSRKRARRFFQTCSELLEVGGNLVATTIDARVVLDKMMDLGLDLHFHDEDDQDTNNKNDETVSVTVGRGACSLKFSRDMVKRVFKAHEQTDKFDAEDLFGLEYSFTLQEGSDHAAGVGDAVNLPEW

Organism: Cyclophora tenuis (NCBI:txid216820)

Secondary structure (DSSP, 8-state):
------S----------------TT--EEEEEEES-GGGGGGSHHHHHHHHHHHHHHEEEEEEEEEE---HHHHHHHHHTT-------TT-TT-TTS-TT-EEEEEEGGGTEEEEEEHHHHHHHHHHHH-SSS--GGGGS---EEEEE---TT-SS-S--S-EEEE-